Protein AF-A0A956DJ84-F1 (afdb_monomer_lite)

Radius of gyration: 25.5 Å; chains: 1; bounding box: 33×27×86 Å

Secondary structure (DSSP, 8-state):
---PPP----S---------GGGPPP-SS---GGG--------BTTTB---HHHHHHHHHHHHHHH-

pLDDT: mean 82.41, std 17.58, range [40.16, 98.0]

Structure (mmCIF, N/CA/C/O backbone):
data_AF-A0A956DJ84-F1
#
_entry.id   AF-A0A956DJ84-F1
#
loop_
_atom_site.group_PDB
_atom_site.id
_atom_site.type_symbol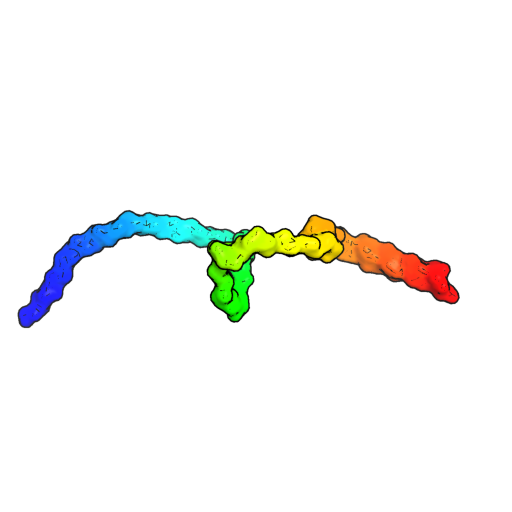
_atom_site.label_atom_id
_atom_site.label_alt_id
_atom_site.label_comp_id
_atom_site.label_asym_id
_atom_site.label_entity_id
_atom_site.label_seq_id
_atom_site.pdbx_PDB_ins_code
_atom_site.Cartn_x
_atom_site.Cartn_y
_atom_site.Cartn_z
_atom_site.occupancy
_atom_site.B_iso_or_equiv
_atom_site.auth_seq_id
_atom_site.auth_comp_id
_atom_site.auth_asym_id
_atom_site.auth_atom_id
_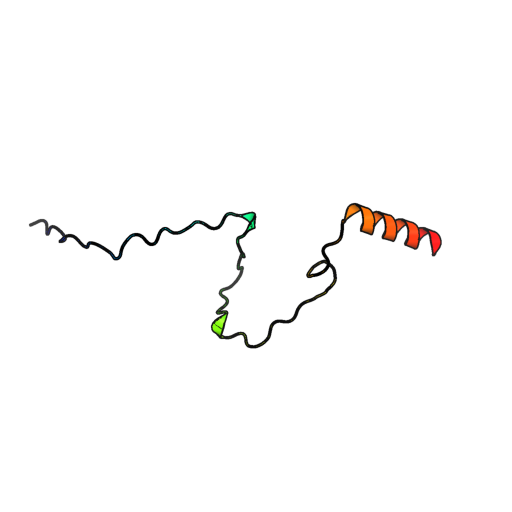atom_site.pdbx_PDB_model_num
ATOM 1 N N . MET A 1 1 ? -3.319 19.681 55.085 1.00 40.16 1 MET A N 1
ATOM 2 C CA . MET A 1 1 ? -3.554 18.226 55.185 1.00 40.16 1 MET A CA 1
ATOM 3 C C . MET A 1 1 ? -3.297 17.646 53.805 1.00 40.16 1 MET A C 1
ATOM 5 O O . MET A 1 1 ? -4.143 17.791 52.934 1.00 40.16 1 MET A O 1
ATOM 9 N N . GLN A 1 2 ? -2.086 17.140 53.574 1.00 44.88 2 GLN A N 1
ATOM 10 C CA . GLN A 1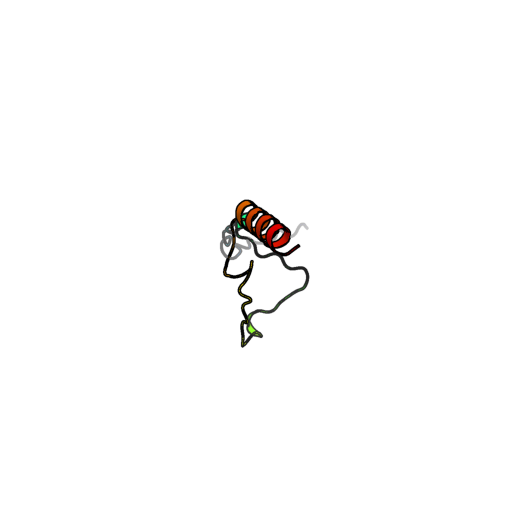 2 ? -1.717 16.463 52.331 1.00 44.88 2 GLN A CA 1
ATOM 11 C C . GLN A 1 2 ? -2.383 15.084 52.343 1.00 44.88 2 GLN A C 1
ATOM 13 O O . GLN A 1 2 ? -2.205 14.329 53.295 1.00 44.88 2 GLN A O 1
ATOM 18 N N . LEU A 1 3 ? -3.229 14.809 51.352 1.00 47.97 3 LEU A N 1
ATOM 19 C CA . LEU A 1 3 ? -3.883 13.513 51.198 1.00 47.97 3 LEU A CA 1
ATOM 20 C C . LEU A 1 3 ? -2.959 12.620 50.369 1.00 47.97 3 LEU A C 1
ATOM 22 O O . LEU A 1 3 ? -2.812 12.821 49.167 1.00 47.97 3 LEU A O 1
ATOM 26 N N . GLU A 1 4 ? -2.315 11.667 51.036 1.00 53.12 4 GLU A N 1
ATOM 27 C CA . GLU A 1 4 ? -1.519 10.616 50.403 1.00 53.12 4 GLU A CA 1
ATOM 28 C C . GLU A 1 4 ? -2.452 9.678 49.616 1.00 53.12 4 GLU A C 1
ATOM 30 O O . GLU A 1 4 ? -3.430 9.153 50.156 1.00 53.12 4 GLU A O 1
ATOM 35 N N . LEU A 1 5 ? -2.171 9.490 48.324 1.00 54.38 5 LEU A N 1
ATOM 36 C CA . LEU A 1 5 ? -2.917 8.584 47.448 1.00 54.38 5 LEU A CA 1
ATOM 37 C C . LEU A 1 5 ? -2.554 7.125 47.785 1.00 54.38 5 LEU A C 1
ATOM 39 O O . LEU A 1 5 ? -1.368 6.792 47.808 1.00 54.38 5 LEU A O 1
ATOM 43 N N . PRO A 1 6 ? -3.533 6.234 48.031 1.00 51.19 6 PRO A N 1
ATOM 44 C CA . PRO A 1 6 ? -3.249 4.844 48.355 1.00 51.19 6 PRO A CA 1
ATOM 45 C C . PRO A 1 6 ? -2.711 4.114 47.123 1.00 51.19 6 PRO A C 1
ATOM 47 O O . PRO A 1 6 ? -3.170 4.361 46.009 1.00 51.19 6 PRO A O 1
ATOM 50 N N . ASN A 1 7 ? -1.753 3.210 47.356 1.00 62.28 7 ASN A N 1
ATOM 51 C CA . ASN A 1 7 ? -1.140 2.304 46.382 1.00 62.28 7 ASN A CA 1
ATOM 52 C C . ASN A 1 7 ? -2.163 1.763 45.371 1.00 62.28 7 ASN A C 1
ATOM 54 O O . ASN A 1 7 ? -2.822 0.748 45.602 1.00 62.28 7 ASN A O 1
ATOM 58 N N . LEU A 1 8 ? -2.244 2.423 44.217 1.00 52.94 8 LEU A N 1
ATOM 59 C CA . LEU A 1 8 ? -2.801 1.847 43.011 1.00 52.94 8 LEU A CA 1
ATOM 60 C C . LEU A 1 8 ? -1.719 0.922 42.463 1.00 52.94 8 LEU A C 1
ATOM 62 O O . LEU A 1 8 ? -0.897 1.327 41.642 1.00 52.94 8 LEU A O 1
ATOM 66 N N . SER A 1 9 ? -1.696 -0.325 42.928 1.00 59.81 9 SER A N 1
ATOM 67 C CA . SER A 1 9 ? -1.141 -1.416 42.132 1.00 59.81 9 SER A CA 1
ATOM 68 C C . SER A 1 9 ? -1.996 -1.510 40.870 1.00 59.81 9 SER A C 1
ATOM 70 O O . SER A 1 9 ? -2.997 -2.224 40.812 1.00 59.81 9 SER A O 1
ATOM 72 N N . GLY A 1 10 ? -1.640 -0.683 39.883 1.00 54.06 10 GLY A N 1
ATOM 73 C CA . GLY A 1 10 ? -2.227 -0.711 38.557 1.00 54.06 10 GLY A CA 1
ATOM 74 C C . GLY A 1 10 ? -2.117 -2.120 37.975 1.00 54.06 10 GLY A C 1
ATOM 75 O O . GLY A 1 10 ? -1.240 -2.890 38.387 1.00 54.06 10 GLY A O 1
ATOM 76 N N . PRO A 1 11 ? -3.008 -2.489 37.038 1.00 51.59 11 PRO A N 1
ATOM 77 C CA . PRO A 1 11 ? -2.864 -3.748 36.329 1.00 51.59 11 PRO A CA 1
ATOM 78 C C . PRO A 1 11 ? -1.448 -3.789 35.758 1.00 51.59 11 PRO A C 1
ATOM 80 O O . PRO A 1 11 ? -0.992 -2.801 35.180 1.00 51.59 11 PRO A O 1
ATOM 83 N N . ALA A 1 12 ? -0.76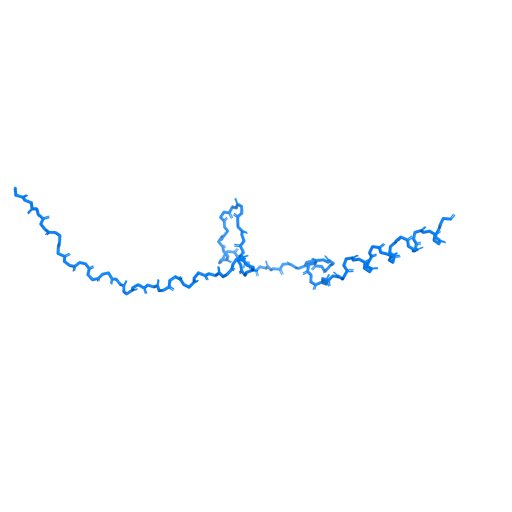3 -4.901 36.034 1.00 54.75 12 ALA A N 1
ATOM 84 C CA . ALA A 1 12 ? 0.613 -5.189 35.664 1.00 54.75 12 ALA A CA 1
ATOM 85 C C . ALA A 1 12 ? 0.995 -4.497 34.359 1.00 54.75 12 ALA A C 1
ATOM 87 O O . ALA A 1 12 ? 0.265 -4.641 33.377 1.00 54.75 12 ALA A O 1
ATOM 88 N N . GLU A 1 13 ? 2.112 -3.759 34.384 1.00 53.28 13 GLU A N 1
ATOM 89 C CA . GLU A 1 13 ? 2.752 -3.162 33.216 1.00 53.28 13 GLU A CA 1
ATOM 90 C C . GLU A 1 13 ? 2.597 -4.109 32.029 1.00 53.28 13 GLU A C 1
ATOM 92 O O . GLU A 1 13 ? 3.300 -5.117 31.906 1.00 53.28 13 GLU A O 1
ATOM 97 N N . ALA A 1 14 ? 1.627 -3.809 31.164 1.00 53.31 14 ALA A N 1
ATOM 98 C CA . ALA A 1 14 ? 1.579 -4.413 29.860 1.00 53.31 14 ALA A CA 1
ATOM 99 C C . ALA A 1 14 ? 2.891 -3.965 29.239 1.00 53.31 14 ALA A C 1
ATOM 101 O O . ALA A 1 14 ? 3.055 -2.790 28.923 1.00 53.31 14 ALA A O 1
ATOM 102 N N . SER A 1 15 ? 3.864 -4.875 29.188 1.00 53.62 15 SER A N 1
ATOM 103 C CA . SER A 1 15 ? 5.104 -4.673 28.466 1.00 53.62 15 SER A CA 1
ATOM 104 C C . SER A 1 15 ? 4.689 -4.241 27.070 1.00 53.62 15 SER A C 1
ATOM 106 O O . SER A 1 15 ? 4.255 -5.062 26.257 1.00 53.62 15 SER A O 1
ATOM 108 N N . THR A 1 16 ? 4.724 -2.933 26.818 1.00 57.38 16 THR A N 1
ATOM 109 C CA . THR A 1 16 ? 4.471 -2.365 25.506 1.00 57.38 16 THR A CA 1
ATOM 110 C C . THR A 1 16 ? 5.657 -2.813 24.686 1.00 57.38 16 THR A C 1
ATOM 112 O O . THR A 1 16 ? 6.689 -2.146 24.636 1.00 57.38 16 THR A O 1
ATOM 115 N N . ARG A 1 17 ? 5.559 -4.018 24.125 1.00 62.22 17 ARG A N 1
ATOM 116 C CA . ARG A 1 17 ? 6.559 -4.582 23.236 1.00 62.22 17 ARG A CA 1
ATOM 117 C C . ARG A 1 17 ? 6.580 -3.651 22.033 1.00 62.22 17 ARG A C 1
ATOM 119 O O . ARG A 1 17 ? 5.744 -3.750 21.140 1.00 62.22 17 ARG A O 1
ATOM 126 N N . SER A 1 18 ? 7.466 -2.661 22.089 1.00 77.81 18 SER A N 1
ATOM 127 C CA . SER A 1 18 ? 7.614 -1.651 21.055 1.00 77.81 18 SER A CA 1
ATOM 128 C C . SER A 1 18 ? 7.909 -2.383 19.757 1.00 77.81 18 SER A C 1
ATOM 130 O O . SER A 1 18 ? 8.928 -3.062 19.630 1.00 77.81 18 SER A O 1
ATOM 132 N N . ILE A 1 19 ? 6.979 -2.304 18.809 1.00 83.38 19 ILE A N 1
ATOM 133 C CA . ILE A 1 19 ? 7.172 -2.878 17.483 1.00 83.38 19 ILE A CA 1
ATOM 134 C C . ILE A 1 19 ? 8.366 -2.146 16.860 1.00 83.38 19 ILE A C 1
ATOM 136 O O . ILE A 1 19 ? 8.420 -0.910 16.883 1.00 83.38 19 ILE A O 1
ATOM 140 N N . THR A 1 20 ? 9.339 -2.890 16.331 1.00 90.19 20 THR A N 1
ATOM 141 C CA . THR A 1 20 ? 10.491 -2.293 15.644 1.00 90.19 20 THR A CA 1
ATOM 142 C C . THR A 1 20 ? 10.006 -1.465 14.460 1.00 90.19 20 THR A C 1
ATOM 144 O O . THR A 1 20 ? 9.044 -1.849 13.800 1.00 90.19 20 THR A O 1
ATOM 147 N N . ALA A 1 21 ? 10.650 -0.325 14.187 1.00 87.31 21 ALA A N 1
ATOM 148 C CA . ALA A 1 21 ? 10.202 0.603 13.144 1.00 87.31 21 ALA A CA 1
ATOM 149 C C . ALA A 1 21 ? 9.880 -0.073 11.789 1.00 87.31 21 ALA A C 1
ATOM 151 O O . ALA A 1 21 ? 8.803 0.201 11.265 1.00 87.31 21 ALA A O 1
ATOM 152 N N . PRO A 1 22 ? 10.679 -1.038 11.276 1.00 92.88 22 PRO A N 1
ATOM 153 C CA . PRO A 1 22 ? 10.381 -1.714 10.007 1.00 92.88 22 PRO A CA 1
ATOM 154 C C . PRO A 1 22 ? 9.113 -2.580 10.013 1.00 92.88 22 PRO A C 1
ATOM 156 O O . PRO A 1 22 ? 8.640 -2.984 8.960 1.00 92.88 22 PRO A O 1
ATOM 159 N N . ARG A 1 23 ? 8.584 -2.921 11.193 1.00 91.94 23 ARG A N 1
ATOM 160 C CA . ARG A 1 23 ? 7.392 -3.766 11.360 1.00 91.94 23 ARG A CA 1
ATOM 161 C C . ARG A 1 23 ? 6.146 -2.959 11.732 1.00 91.94 23 ARG A C 1
ATOM 163 O O . ARG A 1 23 ? 5.106 -3.553 12.010 1.00 91.94 23 ARG A O 1
ATOM 170 N N . ARG A 1 24 ? 6.249 -1.628 11.811 1.00 93.06 24 ARG A N 1
ATOM 171 C CA . ARG A 1 24 ? 5.120 -0.750 12.140 1.00 93.06 24 ARG A CA 1
ATOM 172 C C . ARG A 1 24 ? 4.261 -0.513 10.903 1.00 93.06 24 ARG A C 1
ATOM 174 O O . ARG A 1 24 ? 4.782 -0.278 9.820 1.00 93.06 24 ARG A O 1
ATOM 181 N N . VAL A 1 25 ? 2.945 -0.506 11.101 1.00 92.44 25 VAL A N 1
ATOM 182 C CA . VAL A 1 25 ? 1.979 0.003 10.121 1.00 92.44 25 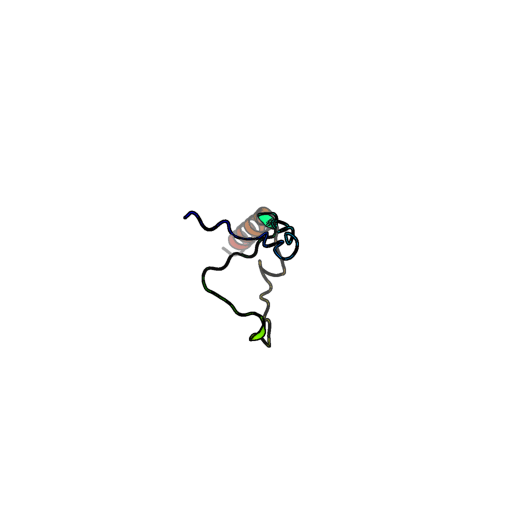VAL A CA 1
ATOM 183 C C . VAL A 1 25 ? 1.625 1.424 10.541 1.00 92.44 25 VAL A C 1
ATOM 185 O O . VAL A 1 25 ? 1.112 1.639 11.638 1.00 92.44 25 VAL A O 1
ATOM 188 N N . TYR A 1 26 ? 1.959 2.396 9.700 1.00 93.75 26 TYR A N 1
ATOM 189 C CA . TYR A 1 26 ? 1.703 3.809 9.967 1.00 93.75 26 TYR A CA 1
ATOM 190 C C . TYR A 1 26 ? 0.304 4.199 9.487 1.00 93.75 26 TYR A C 1
ATOM 192 O O . TYR A 1 26 ? -0.188 3.671 8.491 1.00 93.75 26 TYR A O 1
ATOM 200 N N . VAL A 1 27 ? -0.335 5.129 10.198 1.00 94.81 27 VAL A N 1
ATOM 201 C CA . VAL A 1 27 ? -1.695 5.589 9.901 1.00 94.81 27 VAL A CA 1
ATOM 202 C C . VAL A 1 27 ? -1.717 7.104 9.740 1.00 94.81 27 VAL A C 1
ATOM 204 O O . VAL A 1 27 ? -1.187 7.831 10.574 1.00 94.81 27 VAL A O 1
ATOM 207 N N . ASN A 1 28 ? -2.352 7.579 8.669 1.00 96.69 28 ASN A N 1
ATOM 208 C CA . ASN A 1 28 ? -2.625 9.009 8.470 1.00 96.69 28 ASN A CA 1
ATOM 209 C C . ASN A 1 28 ? -3.989 9.419 9.051 1.00 96.69 28 ASN A C 1
ATOM 211 O O . ASN A 1 28 ? -4.229 10.595 9.305 1.00 96.69 28 ASN A O 1
ATOM 215 N N . ARG A 1 29 ? -4.9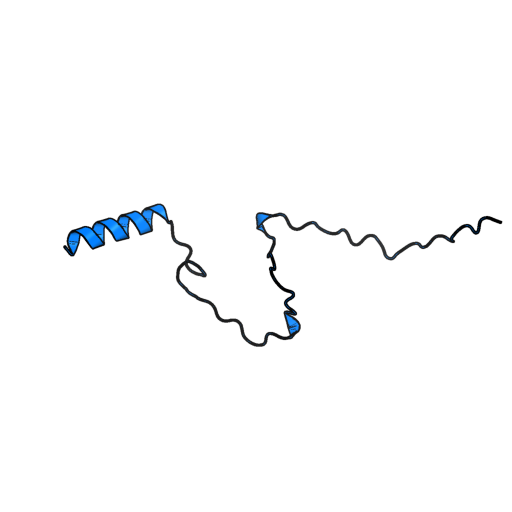01 8.452 9.210 1.00 95.38 29 ARG A N 1
ATOM 216 C CA . ARG A 1 29 ? -6.247 8.603 9.774 1.00 95.38 29 ARG A CA 1
ATOM 217 C C . ARG A 1 29 ? -6.589 7.359 10.579 1.00 95.38 29 ARG A C 1
ATOM 219 O O . ARG A 1 29 ? -6.127 6.270 10.236 1.00 95.38 29 ARG A O 1
ATOM 226 N N . ASP A 1 30 ? -7.437 7.522 11.586 1.00 96.19 30 ASP A N 1
ATOM 227 C CA . ASP A 1 30 ? -7.917 6.400 12.385 1.00 96.19 30 ASP A CA 1
ATOM 228 C C . ASP A 1 30 ? -8.683 5.396 11.514 1.00 96.19 30 ASP A C 1
ATOM 230 O O . ASP A 1 30 ? -9.556 5.764 10.723 1.00 96.19 30 ASP A O 1
ATOM 234 N N . LEU A 1 31 ? -8.353 4.112 11.669 1.00 95.19 31 LEU A N 1
ATOM 235 C CA . LEU A 1 31 ? -8.980 3.006 10.951 1.00 95.19 31 LEU A CA 1
ATOM 236 C C . LEU A 1 31 ? -9.363 1.904 11.940 1.00 95.19 31 LEU A C 1
ATOM 238 O O . LEU A 1 31 ? -8.505 1.268 12.552 1.00 95.19 31 LEU A O 1
ATOM 242 N N . LYS A 1 32 ? -10.665 1.644 12.077 1.00 96.50 32 LYS A N 1
ATOM 243 C CA . LYS A 1 32 ? -11.180 0.553 12.910 1.00 96.50 32 LYS A CA 1
ATOM 244 C C . LYS A 1 32 ? -11.283 -0.729 12.083 1.00 96.50 32 LYS A C 1
ATOM 246 O O . LYS A 1 32 ? -12.278 -0.947 11.399 1.00 96.50 32 LYS A O 1
ATOM 251 N N . LEU A 1 33 ? -10.264 -1.586 12.175 1.00 96.56 33 LEU A N 1
ATOM 252 C CA . LEU A 1 33 ? -10.163 -2.819 11.376 1.00 96.56 33 LEU A CA 1
ATOM 253 C C . LEU A 1 33 ? -11.348 -3.783 11.549 1.00 96.56 33 LEU A C 1
ATOM 255 O O . LEU A 1 33 ? -11.664 -4.516 10.624 1.00 96.56 33 LEU A O 1
ATOM 259 N N . SER A 1 34 ? -12.043 -3.755 12.690 1.00 97.62 34 SER A N 1
ATOM 260 C CA . SER A 1 34 ? -13.219 -4.606 12.933 1.00 97.62 34 SER A CA 1
ATOM 261 C C . SER A 1 34 ? -14.422 -4.296 12.034 1.00 97.62 34 SER A C 1
ATOM 263 O O . SER A 1 34 ? -15.399 -5.029 12.082 1.00 97.62 34 SER A O 1
ATOM 265 N N . ASN A 1 35 ? -14.395 -3.183 11.296 1.00 97.19 35 ASN A N 1
ATOM 266 C CA . ASN A 1 35 ? -15.464 -2.778 10.382 1.00 97.19 35 ASN A CA 1
ATOM 267 C C . ASN A 1 35 ? -15.139 -3.137 8.918 1.00 97.19 35 ASN A C 1
ATOM 269 O O . ASN A 1 35 ? -15.830 -2.674 8.015 1.00 97.19 35 ASN A O 1
ATOM 273 N N . ILE A 1 36 ? -14.044 -3.862 8.673 1.00 96.38 36 ILE A N 1
ATOM 274 C CA . ILE A 1 36 ? -13.582 -4.220 7.333 1.00 96.38 36 ILE A CA 1
ATOM 275 C C . ILE A 1 36 ? -13.924 -5.686 7.066 1.00 96.38 36 ILE A C 1
ATOM 277 O O . ILE A 1 36 ? -13.333 -6.575 7.672 1.00 96.38 36 ILE A O 1
ATOM 281 N N . ASP A 1 37 ? -14.846 -5.925 6.135 1.00 98.00 37 ASP A N 1
ATOM 282 C CA . ASP A 1 37 ? -15.290 -7.279 5.769 1.00 98.00 37 ASP A CA 1
ATOM 283 C C . ASP A 1 37 ? -14.472 -7.893 4.621 1.00 98.00 37 ASP A C 1
ATOM 285 O O . ASP A 1 37 ? -14.378 -9.112 4.494 1.00 98.00 37 ASP A O 1
ATOM 289 N N . TRP A 1 38 ? -13.863 -7.049 3.783 1.00 97.62 38 TRP A N 1
ATOM 290 C CA . TRP A 1 38 ? -13.142 -7.469 2.582 1.00 97.62 38 TRP A CA 1
ATOM 291 C C . TRP A 1 38 ? -11.797 -6.763 2.476 1.00 97.62 38 TRP A C 1
ATOM 293 O O . TRP A 1 38 ? -11.688 -5.564 2.732 1.00 97.62 38 TRP A O 1
ATOM 303 N N . ILE A 1 39 ? -10.781 -7.510 2.045 1.00 96.31 39 ILE A N 1
ATOM 304 C CA . ILE A 1 39 ? -9.434 -6.996 1.799 1.00 96.31 39 ILE A CA 1
ATOM 305 C C . ILE A 1 39 ? -9.088 -7.287 0.342 1.00 96.31 39 ILE A C 1
ATOM 307 O O . ILE A 1 39 ? -8.989 -8.444 -0.061 1.00 96.31 39 ILE A O 1
ATOM 311 N N . GLY A 1 40 ? -8.934 -6.225 -0.444 1.00 96.25 40 GLY A N 1
ATOM 312 C CA . GLY A 1 40 ? -8.411 -6.302 -1.802 1.00 96.25 40 GLY A CA 1
ATOM 313 C C . GLY A 1 40 ? -6.892 -6.177 -1.800 1.00 96.25 40 GLY A C 1
ATOM 314 O O . GLY A 1 40 ? -6.338 -5.406 -1.016 1.00 96.25 40 GLY A O 1
ATOM 315 N N . PHE A 1 41 ? -6.237 -6.914 -2.692 1.00 96.56 41 PHE A N 1
ATOM 316 C CA . PHE A 1 41 ? -4.802 -6.812 -2.926 1.00 96.56 41 PHE A CA 1
ATOM 317 C C . PHE A 1 41 ? -4.553 -6.415 -4.375 1.00 96.56 41 PHE A C 1
ATOM 319 O O . PHE A 1 41 ? -5.187 -6.951 -5.282 1.00 96.56 41 PHE A O 1
ATOM 326 N N . ASP A 1 42 ? -3.617 -5.495 -4.566 1.00 95.25 42 ASP A N 1
ATOM 327 C CA . ASP A 1 42 ? -2.997 -5.252 -5.862 1.00 95.25 42 ASP A CA 1
ATOM 328 C C . ASP A 1 42 ? -1.792 -6.191 -6.045 1.00 95.25 42 ASP A C 1
ATOM 330 O O . ASP A 1 42 ? -1.262 -6.721 -5.064 1.00 95.25 42 ASP A O 1
ATOM 334 N N . MET A 1 43 ? -1.370 -6.436 -7.282 1.00 93.38 43 MET A N 1
ATOM 335 C CA . MET A 1 43 ? -0.320 -7.411 -7.588 1.00 93.38 43 MET A CA 1
ATOM 336 C C . MET A 1 43 ? 1.059 -6.755 -7.677 1.00 93.38 43 MET A C 1
ATOM 338 O O . MET A 1 43 ? 1.924 -7.045 -6.847 1.00 93.38 43 MET A O 1
ATOM 342 N N . ASP A 1 44 ? 1.264 -5.871 -8.649 1.00 90.06 44 ASP A N 1
ATOM 343 C CA . ASP A 1 44 ? 2.582 -5.321 -8.966 1.00 90.06 44 ASP A CA 1
ATOM 344 C C . ASP A 1 44 ? 3.039 -4.347 -7.879 1.00 90.06 44 ASP A C 1
ATOM 346 O O . ASP A 1 44 ? 2.275 -3.501 -7.419 1.00 90.06 44 ASP A O 1
ATOM 350 N N . TYR A 1 45 ? 4.280 -4.494 -7.411 1.00 85.50 45 TYR A N 1
ATOM 351 C CA . TYR A 1 45 ? 4.872 -3.695 -6.327 1.00 85.50 45 TYR A CA 1
ATOM 352 C C . TYR A 1 45 ? 4.134 -3.743 -4.972 1.00 85.50 45 TYR A C 1
ATOM 354 O O . TYR A 1 45 ? 4.592 -3.127 -4.009 1.00 85.50 45 TYR A O 1
ATOM 362 N N . THR A 1 46 ? 3.044 -4.512 -4.863 1.00 90.25 46 THR A N 1
ATOM 363 C CA . THR A 1 46 ? 2.290 -4.740 -3.621 1.00 90.25 46 THR A CA 1
ATOM 364 C C . THR A 1 46 ? 2.474 -6.172 -3.124 1.00 90.25 46 THR A C 1
ATOM 366 O O . THR A 1 46 ? 2.998 -6.381 -2.031 1.00 90.25 46 THR A O 1
ATOM 369 N N . LEU A 1 47 ? 2.080 -7.170 -3.921 1.00 93.06 47 LEU A N 1
ATOM 370 C CA . LEU A 1 47 ? 2.332 -8.584 -3.620 1.00 93.06 47 LEU A CA 1
ATOM 371 C C . LEU A 1 47 ? 3.620 -9.075 -4.287 1.00 93.06 47 LEU A C 1
ATOM 373 O O . LEU A 1 47 ? 4.414 -9.780 -3.665 1.00 93.06 47 LEU A O 1
ATOM 377 N N . ALA A 1 48 ? 3.833 -8.690 -5.544 1.00 92.31 48 ALA A N 1
ATOM 378 C CA . ALA A 1 48 ? 5.038 -8.972 -6.306 1.00 92.31 48 ALA A CA 1
ATOM 379 C C . ALA A 1 48 ? 6.028 -7.813 -6.137 1.00 92.31 48 ALA A C 1
ATOM 381 O O . ALA A 1 48 ? 5.983 -6.817 -6.858 1.00 92.31 48 ALA A O 1
ATOM 382 N N . ILE A 1 49 ? 6.914 -7.933 -5.146 1.00 91.88 49 ILE A N 1
ATOM 383 C CA . ILE A 1 49 ? 7.980 -6.953 -4.924 1.00 91.88 49 ILE A CA 1
ATOM 384 C C . ILE A 1 49 ? 9.131 -7.279 -5.871 1.00 91.88 49 ILE A C 1
ATOM 386 O O . ILE A 1 49 ? 9.829 -8.278 -5.693 1.00 91.88 49 ILE A O 1
ATOM 390 N N . TYR A 1 50 ? 9.319 -6.437 -6.880 1.00 90.19 50 TYR A N 1
ATOM 391 C CA . TYR A 1 50 ? 10.384 -6.613 -7.853 1.00 90.19 50 TYR A CA 1
ATOM 392 C C . TYR A 1 50 ? 11.729 -6.071 -7.367 1.00 90.19 50 TYR A C 1
ATOM 394 O O . TYR A 1 50 ? 11.807 -5.151 -6.551 1.00 90.19 50 TYR A O 1
ATOM 402 N N . HIS A 1 51 ? 12.805 -6.609 -7.942 1.00 92.44 51 HIS A N 1
ATOM 403 C CA . HIS A 1 51 ? 14.111 -5.966 -7.896 1.00 92.44 51 HIS A CA 1
ATOM 404 C C . HIS A 1 51 ? 14.080 -4.743 -8.819 1.00 92.44 51 HIS A C 1
ATOM 406 O O . HIS A 1 51 ? 14.101 -4.896 -10.039 1.00 92.44 51 HIS A O 1
ATOM 412 N N . GLN A 1 52 ? 13.983 -3.550 -8.223 1.00 86.31 52 GLN A N 1
ATOM 413 C CA . GLN A 1 52 ? 13.772 -2.290 -8.943 1.00 86.31 52 GLN A CA 1
ATOM 414 C C . GLN A 1 52 ? 14.807 -2.073 -10.055 1.00 86.31 52 GLN A C 1
ATOM 416 O O . GLN A 1 52 ? 14.425 -1.824 -11.191 1.00 86.31 52 GLN A O 1
ATOM 421 N N . ASP A 1 53 ? 16.093 -2.266 -9.750 1.00 90.56 53 ASP A N 1
ATOM 422 C CA . ASP A 1 53 ? 17.185 -2.029 -10.702 1.00 90.56 53 ASP A CA 1
ATOM 423 C C . ASP A 1 53 ? 17.076 -2.915 -11.957 1.00 90.56 53 ASP A C 1
ATOM 425 O O . ASP A 1 53 ? 17.299 -2.458 -13.079 1.00 90.56 53 ASP A O 1
ATOM 429 N N . GLU A 1 54 ? 16.685 -4.179 -11.780 1.00 91.19 54 GLU A N 1
ATOM 430 C CA . GLU A 1 54 ? 16.530 -5.134 -12.882 1.00 91.19 54 GLU A CA 1
ATOM 431 C C . GLU A 1 54 ? 15.274 -4.841 -13.709 1.00 91.19 54 GLU A C 1
ATOM 433 O O . GLU A 1 54 ? 15.304 -4.917 -14.939 1.00 91.19 54 GLU A O 1
ATOM 438 N N . MET A 1 55 ? 14.173 -4.456 -13.053 1.00 91.88 55 MET A N 1
ATOM 439 C CA . MET A 1 55 ? 12.944 -4.066 -13.750 1.00 91.88 55 MET A CA 1
ATOM 440 C C . MET A 1 55 ? 13.123 -2.785 -14.558 1.00 91.88 55 MET A C 1
ATOM 442 O O . MET A 1 55 ? 12.653 -2.712 -15.695 1.00 91.88 55 MET A O 1
ATOM 446 N N . ASP A 1 56 ? 13.821 -1.795 -14.005 1.00 90.31 56 ASP A N 1
ATOM 447 C CA . ASP A 1 56 ? 14.100 -0.536 -14.693 1.00 90.31 56 ASP A CA 1
ATOM 448 C C . ASP A 1 56 ? 14.981 -0.778 -15.918 1.00 90.31 56 ASP A C 1
ATOM 450 O O . ASP A 1 56 ? 14.678 -0.291 -17.011 1.00 90.31 56 ASP A O 1
ATOM 454 N N . ARG A 1 57 ? 16.028 -1.598 -15.769 1.00 93.19 57 ARG A N 1
ATOM 455 C CA . ARG A 1 57 ? 16.893 -1.988 -16.884 1.00 93.19 57 ARG A CA 1
ATOM 456 C C . ARG A 1 57 ? 16.105 -2.673 -17.999 1.00 93.19 57 ARG A C 1
ATOM 458 O O . ARG A 1 57 ? 16.212 -2.264 -19.155 1.00 93.19 57 ARG A O 1
ATOM 465 N N . LEU A 1 58 ? 15.299 -3.674 -17.648 1.00 92.00 58 LEU A N 1
ATOM 466 C CA . LEU A 1 58 ? 14.480 -4.415 -18.606 1.00 92.00 58 LEU A CA 1
ATOM 467 C C . LEU A 1 58 ? 13.497 -3.493 -19.339 1.00 92.00 58 LEU A C 1
ATOM 469 O O . LEU A 1 58 ? 13.321 -3.604 -20.551 1.00 92.00 58 LEU A O 1
ATOM 473 N N . SER A 1 59 ? 12.877 -2.562 -18.612 1.00 89.94 59 SER A N 1
ATOM 474 C CA . SER A 1 59 ? 11.950 -1.578 -19.175 1.00 89.94 59 SER A CA 1
ATOM 475 C C . SER A 1 59 ? 12.636 -0.666 -20.198 1.00 89.94 59 SER A C 1
ATOM 477 O O . SER A 1 59 ? 12.090 -0.416 -21.277 1.00 89.94 59 SER A O 1
ATOM 479 N N . ILE A 1 60 ? 13.856 -0.208 -19.897 1.00 92.06 60 ILE A N 1
ATOM 480 C CA . ILE A 1 60 ? 14.652 0.631 -20.802 1.00 92.06 60 ILE A CA 1
ATOM 481 C C . ILE A 1 60 ? 15.032 -0.146 -22.065 1.00 92.06 60 ILE A C 1
ATOM 483 O O . ILE A 1 60 ? 14.785 0.346 -23.165 1.00 92.06 60 ILE A O 1
ATOM 487 N N . GLU A 1 61 ? 15.592 -1.349 -21.921 1.00 95.44 61 GLU A N 1
ATOM 488 C CA . GLU A 1 61 ? 16.008 -2.188 -23.055 1.00 95.44 61 GLU A CA 1
ATOM 489 C C . GLU A 1 61 ? 14.815 -2.487 -23.982 1.00 95.44 61 GLU A C 1
ATOM 491 O O . GLU A 1 61 ? 14.876 -2.214 -25.180 1.00 95.44 61 GLU A O 1
ATOM 496 N N . ALA A 1 62 ? 13.677 -2.905 -23.421 1.00 93.12 62 ALA A N 1
ATOM 497 C CA . ALA A 1 62 ? 12.468 -3.179 -24.197 1.00 93.12 62 ALA A CA 1
ATOM 498 C C . ALA A 1 62 ? 11.883 -1.930 -24.883 1.00 93.12 62 ALA A C 1
ATOM 500 O O . ALA A 1 62 ? 11.263 -2.028 -25.945 1.00 93.12 62 ALA A O 1
ATOM 501 N N . THR A 1 63 ? 12.051 -0.750 -24.281 1.00 93.25 63 THR A N 1
ATOM 502 C CA . THR A 1 63 ? 11.607 0.514 -24.883 1.00 93.25 63 THR A CA 1
ATOM 503 C C . THR A 1 63 ? 12.489 0.898 -26.067 1.00 93.25 63 THR A C 1
ATOM 505 O O . THR A 1 63 ? 11.963 1.359 -27.079 1.00 93.25 63 THR A O 1
ATOM 508 N N . LEU A 1 64 ? 13.805 0.688 -25.962 1.00 94.19 64 LEU A N 1
ATOM 509 C CA . LEU A 1 64 ? 14.749 0.943 -27.052 1.00 94.19 64 LEU A CA 1
ATOM 510 C C . LEU A 1 64 ? 14.485 0.035 -28.255 1.00 94.19 64 LEU A C 1
ATOM 512 O O . LEU A 1 64 ? 14.482 0.528 -29.376 1.00 94.19 64 LEU A O 1
ATOM 516 N N . ASP A 1 65 ? 14.191 -1.245 -28.025 1.00 91.50 65 ASP A N 1
ATOM 517 C CA . ASP A 1 65 ? 13.908 -2.211 -29.098 1.00 91.50 65 ASP A CA 1
ATOM 518 C C . ASP A 1 65 ? 12.612 -1.913 -29.872 1.00 91.50 65 ASP A C 1
ATOM 520 O O . ASP A 1 65 ? 12.411 -2.403 -30.985 1.00 91.50 65 ASP A O 1
ATOM 524 N N . LYS A 1 66 ? 11.695 -1.146 -29.273 1.00 87.19 66 LYS A N 1
ATOM 525 C CA . LYS A 1 66 ? 10.388 -0.824 -29.859 1.00 87.19 66 LYS A CA 1
ATOM 526 C C . LYS A 1 66 ? 10.403 0.440 -30.732 1.00 87.19 66 LYS A C 1
ATOM 528 O O . LYS A 1 66 ? 9.439 0.658 -31.471 1.00 87.19 66 LYS A O 1
ATOM 533 N N . LEU A 1 67 ? 11.429 1.279 -30.597 1.00 78.12 67 LEU A N 1
ATOM 534 C CA . LEU A 1 67 ? 11.614 2.529 -31.347 1.00 78.12 67 LEU A CA 1
ATOM 535 C C . LEU A 1 67 ? 12.254 2.271 -32.716 1.00 78.12 67 LEU A C 1
ATOM 537 O O . LEU A 1 67 ? 11.839 2.973 -33.667 1.00 78.12 67 LEU A O 1
#

Sequence (67 aa):
MQLELPNLSGPAEASTRSITAPRRVYVNRDLKLSNIDWIGFDMDYTLAIYHQDEMDRLSIEATLDKL

Foldseek 3Di:
DDDDDPDPPDDPPPPPPPDPPVRDDDDPDDDDCVVDPDDDFDPPCTVDNDPVVVVVVVVVVVVVVVD